Protein AF-A0A7S0EXY7-F1 (afdb_monomer)

Foldseek 3Di:
DALAPDDAQWWKAAQVRFIWGFHDADPVQQWTWTQGPVGDIDTDPDRDRYNVVCVVRVIDTDDVVVVVVVVVVVVVVQVVCCVPPVGDPVVVVVVVVVVVPD

Solvent-accessible surface area (backbone atoms only — not comparable to full-atom values): 5863 Å² total; per-residue (Å²): 126,47,79,48,77,57,53,72,70,38,49,34,31,40,71,87,65,52,60,30,30,30,69,44,69,43,83,89,70,25,32,41,30,30,34,35,82,92,71,49,71,46,70,49,93,61,68,45,66,39,49,65,52,36,47,73,68,39,38,42,76,59,62,70,67,57,58,52,49,50,54,52,52,53,51,51,50,48,55,48,31,40,72,78,56,86,31,45,73,77,61,53,57,54,60,57,63,64,66,76,76,118

Nearest PDB structures (foldseek):
  6wau-assembly1_A  TM=8.232E-01  e=7.091E-02  Homo sapiens
  5xfp-assembly3_E  TM=7.064E-01  e=7.531E-02  Homo sapiens
  5xfr-assembly1_A  TM=7.092E-01  e=1.550E-01  Homo sapiens
  4v8p-assembly4_GA  TM=6.862E-01  e=2.094E-01  Tetrahymena thermophila
  6zj3-assembly1_LP  TM=7.722E-01  e=5.483E-01  Euglena gracilis

Organism: NCBI:txid33657

Radius of gyration: 17.83 Å; Cα contacts (8 Å, |Δi|>4): 129; chains: 1; bounding box: 45×37×40 Å

pLDDT: mean 76.46, std 12.91, range [37.0,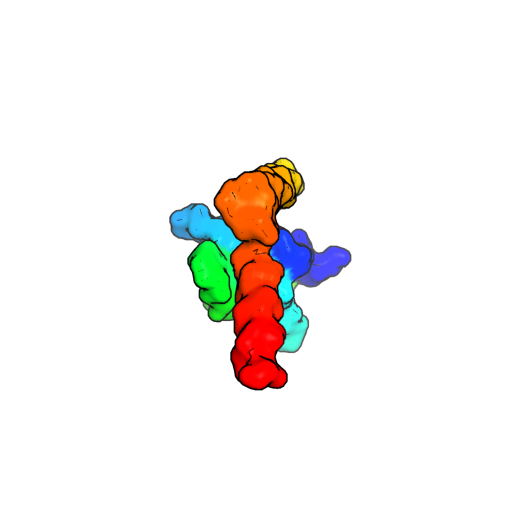 90.25]

Sequence (102 aa):
ASALGVCVNDIIQTPLGVLGTVVGLDAASGILHLKWPGGLESPLPGPCHNPQDMAAMGYVRRPQSDHIQRCSDVRSSMAFDQKFYDGPIWARNSKYSAAEAE

Mean predicted aligned error: 10.37 Å

Secondary structure (DSSP, 8-state):
--TTS--TT-EEE-TTS-EEEEEEEETTTTEEEEEPTTS-EEE-SS---SHHHHHHTT-EEPPHHHHH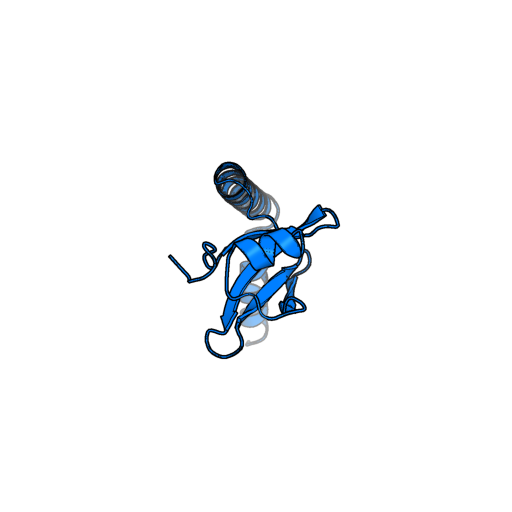HHHHHHHHHHHHHHHHSSS-HHHHHHHHHHHT--

Structure (mmCIF, N/CA/C/O backbone):
data_AF-A0A7S0EXY7-F1
#
_entry.id   AF-A0A7S0EXY7-F1
#
loop_
_atom_site.group_PDB
_atom_site.id
_atom_site.type_symbol
_atom_site.label_atom_id
_atom_site.label_alt_id
_atom_site.label_comp_id
_atom_site.label_asym_id
_atom_site.label_entity_id
_atom_site.label_seq_id
_atom_site.pdbx_PDB_ins_code
_atom_site.Cartn_x
_atom_site.Cartn_y
_atom_site.Cartn_z
_atom_site.occupancy
_atom_site.B_iso_or_equiv
_atom_site.auth_seq_id
_atom_site.auth_comp_id
_atom_site.auth_asym_id
_atom_site.auth_atom_id
_atom_site.pdbx_PDB_model_num
ATOM 1 N N . ALA A 1 1 ? 15.188 -6.262 1.573 1.00 45.88 1 ALA A N 1
ATOM 2 C CA . ALA A 1 1 ? 14.408 -5.131 1.038 1.00 45.88 1 ALA A CA 1
ATOM 3 C C . ALA A 1 1 ? 13.869 -5.562 -0.315 1.00 45.88 1 ALA A C 1
ATOM 5 O O . ALA A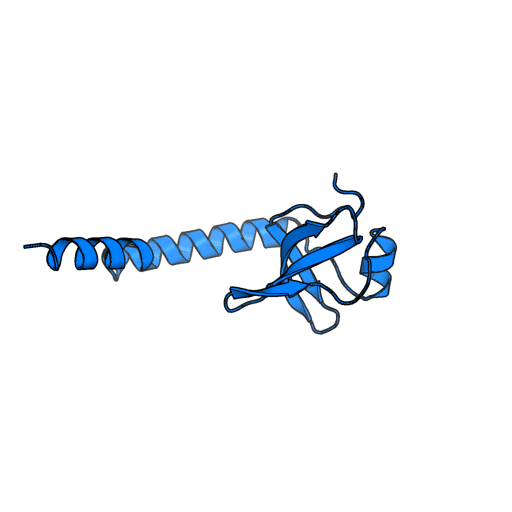 1 1 ? 14.632 -6.163 -1.062 1.00 45.88 1 ALA A O 1
ATOM 6 N N . SER A 1 2 ? 12.579 -5.354 -0.592 1.00 54.50 2 SER A N 1
ATOM 7 C CA . SER A 1 2 ? 12.034 -5.613 -1.931 1.00 54.50 2 SER A CA 1
ATOM 8 C C . SER A 1 2 ? 12.777 -4.759 -2.965 1.00 54.50 2 SER A C 1
ATOM 10 O O . SER A 1 2 ? 13.288 -3.698 -2.600 1.00 54.50 2 SER A O 1
ATOM 12 N N . ALA A 1 3 ? 12.823 -5.187 -4.230 1.00 59.41 3 ALA A N 1
ATOM 13 C CA . ALA A 1 3 ? 13.519 -4.488 -5.322 1.00 59.41 3 ALA A CA 1
ATOM 14 C C . ALA A 1 3 ? 13.135 -2.994 -5.444 1.00 59.41 3 ALA A C 1
ATOM 16 O O . ALA A 1 3 ? 13.929 -2.173 -5.887 1.00 59.41 3 ALA A O 1
ATOM 17 N N . LEU A 1 4 ? 11.949 -2.633 -4.948 1.00 64.81 4 LEU A N 1
ATOM 18 C CA . LEU A 1 4 ? 11.388 -1.283 -4.961 1.00 64.81 4 LEU A CA 1
ATOM 19 C C . LEU A 1 4 ? 11.612 -0.452 -3.690 1.00 64.81 4 LEU A C 1
ATOM 21 O O . LEU A 1 4 ? 11.126 0.670 -3.599 1.00 64.81 4 LEU A O 1
ATOM 25 N N . GLY A 1 5 ? 12.281 -0.989 -2.667 1.00 69.94 5 GLY A N 1
ATOM 26 C CA . GLY A 1 5 ? 12.445 -0.291 -1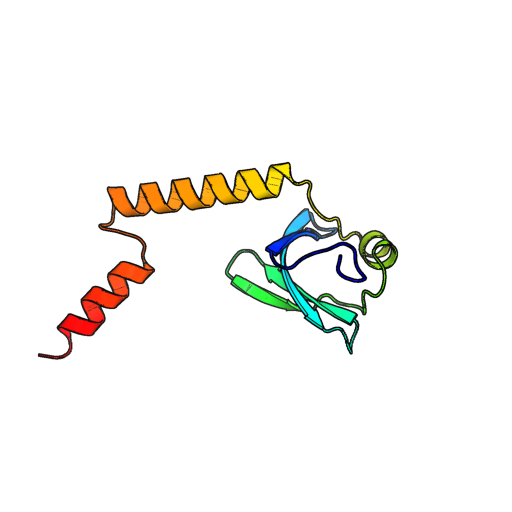.384 1.00 69.94 5 GLY A CA 1
ATOM 27 C C . GLY A 1 5 ? 11.149 -0.120 -0.571 1.00 69.94 5 GLY A C 1
ATOM 28 O O . GLY A 1 5 ? 11.154 0.598 0.428 1.00 69.94 5 GLY A O 1
ATOM 29 N N . VAL A 1 6 ? 10.064 -0.793 -0.971 1.00 74.69 6 VAL A N 1
ATOM 30 C CA . VAL A 1 6 ? 8.787 -0.878 -0.245 1.00 74.69 6 VAL A CA 1
ATOM 31 C C . VAL A 1 6 ? 8.520 -2.300 0.238 1.00 74.69 6 VAL A C 1
ATOM 33 O O . VAL A 1 6 ? 8.885 -3.280 -0.411 1.00 74.69 6 VAL A O 1
ATOM 36 N N . CYS A 1 7 ? 7.879 -2.413 1.390 1.00 80.75 7 CYS A N 1
ATOM 37 C CA . CYS A 1 7 ? 7.457 -3.658 2.009 1.00 80.75 7 CYS A CA 1
ATOM 38 C C . CYS A 1 7 ? 5.928 -3.763 2.008 1.00 80.75 7 CYS A C 1
ATOM 40 O O . CYS A 1 7 ? 5.215 -2.763 1.938 1.00 80.75 7 CYS A O 1
ATOM 42 N N . VAL A 1 8 ? 5.414 -4.989 2.129 1.00 82.44 8 VAL A N 1
ATOM 43 C CA . VAL A 1 8 ? 3.985 -5.210 2.393 1.00 82.44 8 VAL A CA 1
ATOM 44 C C . VAL A 1 8 ? 3.593 -4.458 3.669 1.00 82.44 8 VAL A C 1
ATOM 46 O O . VAL A 1 8 ? 4.350 -4.450 4.640 1.00 82.44 8 VAL A O 1
ATOM 49 N N . ASN A 1 9 ? 2.412 -3.842 3.661 1.00 85.31 9 ASN A N 1
ATOM 50 C CA . ASN A 1 9 ? 1.875 -2.930 4.676 1.00 85.31 9 ASN A CA 1
ATOM 51 C C . ASN A 1 9 ? 2.501 -1.531 4.739 1.00 85.31 9 ASN A C 1
ATOM 53 O O . ASN A 1 9 ? 2.075 -0.730 5.577 1.00 85.31 9 ASN A O 1
ATOM 57 N N . ASP A 1 10 ? 3.442 -1.197 3.853 1.00 87.50 10 ASP A N 1
ATOM 58 C CA . ASP A 1 10 ? 3.908 0.182 3.764 1.00 87.50 10 ASP A CA 1
ATOM 59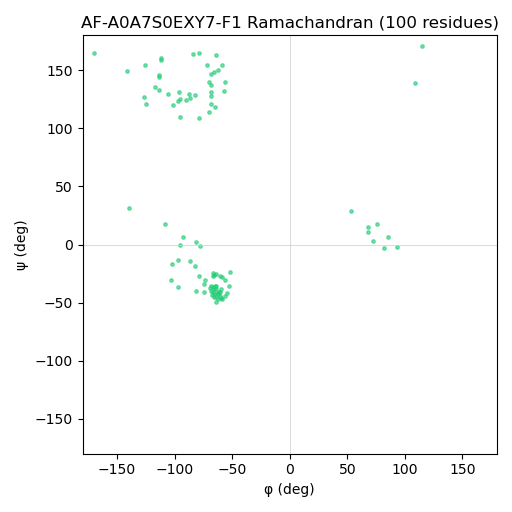 C C . ASP A 1 10 ? 2.798 1.117 3.265 1.00 87.50 10 ASP A C 1
ATOM 61 O O . ASP A 1 10 ? 1.938 0.748 2.458 1.00 87.50 10 ASP A O 1
ATOM 65 N N . ILE A 1 11 ? 2.846 2.359 3.740 1.00 90.00 11 ILE A N 1
ATOM 66 C CA . ILE A 1 11 ? 1.973 3.446 3.304 1.00 90.00 11 ILE A CA 1
ATOM 67 C C . ILE A 1 11 ? 2.625 4.165 2.130 1.00 90.00 11 ILE A C 1
ATOM 69 O O . ILE A 1 11 ? 3.735 4.691 2.251 1.00 90.00 11 ILE A O 1
ATOM 73 N N . ILE A 1 12 ? 1.904 4.252 1.018 1.00 88.56 12 ILE A N 1
ATOM 74 C CA . ILE A 1 12 ? 2.325 4.999 -0.166 1.00 88.56 12 ILE A CA 1
ATOM 75 C C . ILE A 1 12 ? 1.342 6.132 -0.413 1.00 88.56 12 ILE A C 1
ATOM 77 O O . ILE A 1 12 ? 0.129 5.954 -0.348 1.00 88.56 12 ILE A O 1
ATOM 81 N N . GLN A 1 13 ? 1.878 7.305 -0.708 1.00 89.56 13 GLN A N 1
ATOM 82 C CA . GLN A 1 13 ? 1.130 8.463 -1.154 1.00 89.56 13 GLN A CA 1
ATOM 83 C C . GLN A 1 13 ? 1.173 8.538 -2.676 1.00 89.56 13 GLN A C 1
ATOM 85 O O . GLN A 1 13 ? 2.239 8.434 -3.277 1.00 89.56 13 GLN A O 1
ATOM 90 N N . THR A 1 14 ? 0.006 8.713 -3.282 1.00 85.56 14 THR A N 1
ATOM 91 C CA . THR A 1 14 ? -0.144 8.968 -4.719 1.00 85.56 14 THR A CA 1
ATOM 92 C C . THR A 1 14 ? 0.155 10.428 -5.063 1.00 85.56 14 THR A C 1
ATOM 94 O O . THR A 1 14 ? 0.087 11.285 -4.176 1.00 85.56 14 THR A O 1
ATOM 97 N N . PRO A 1 15 ? 0.372 10.756 -6.349 1.00 81.38 15 PRO A N 1
ATOM 98 C CA . PRO A 1 15 ? 0.520 12.145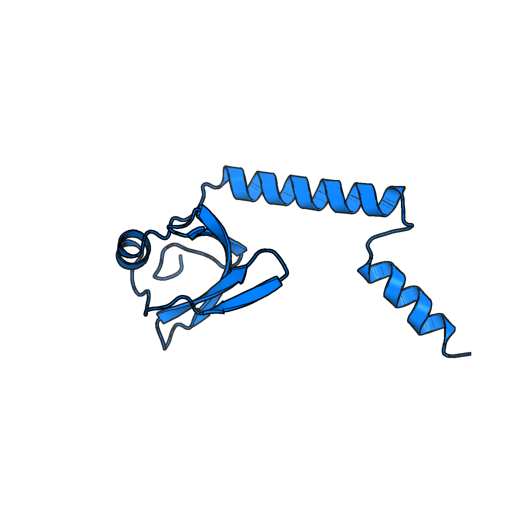 -6.800 1.00 81.38 15 PRO A CA 1
ATOM 99 C C . PRO A 1 15 ? -0.668 13.035 -6.427 1.00 81.38 15 PRO A C 1
ATOM 101 O O . PRO A 1 15 ? -0.511 14.225 -6.179 1.00 81.38 15 PRO A O 1
ATOM 104 N N . LEU A 1 16 ? -1.862 12.441 -6.352 1.00 84.69 16 LEU A N 1
ATOM 105 C CA . LEU A 1 16 ? -3.104 13.114 -5.970 1.00 84.69 16 LEU A CA 1
ATOM 106 C C . LEU A 1 16 ? -3.263 13.259 -4.445 1.00 84.69 16 LEU A C 1
ATOM 108 O O . LEU A 1 16 ? -4.287 13.743 -3.976 1.00 84.69 16 LEU A O 1
ATOM 112 N N . GLY A 1 17 ? -2.282 12.812 -3.656 1.00 83.38 17 GLY A N 1
ATOM 113 C CA . GLY A 1 17 ? -2.300 12.876 -2.193 1.00 83.38 17 GLY A CA 1
ATOM 114 C C . GLY A 1 17 ? -3.088 11.757 -1.507 1.00 83.38 17 GLY A C 1
ATOM 115 O O . GLY A 1 17 ? -3.078 11.672 -0.282 1.00 83.38 17 GLY A O 1
ATOM 116 N N . VAL A 1 18 ? -3.729 10.863 -2.264 1.00 86.62 18 VAL A N 1
ATOM 117 C CA . VAL A 1 18 ? -4.436 9.697 -1.711 1.00 86.62 18 VAL A CA 1
ATOM 118 C C . VAL A 1 18 ? -3.425 8.711 -1.130 1.00 86.62 18 VAL A C 1
ATOM 120 O O . VAL A 1 18 ? -2.391 8.454 -1.750 1.00 86.62 18 VAL A O 1
ATOM 123 N N . LEU A 1 19 ? -3.725 8.151 0.043 1.00 89.06 19 LEU A N 1
ATOM 124 C CA . LEU A 1 19 ? -2.890 7.151 0.707 1.00 89.06 19 LEU A CA 1
ATOM 125 C C . LEU A 1 19 ? -3.373 5.738 0.373 1.00 89.06 19 LEU A C 1
ATOM 127 O O . LEU A 1 19 ? -4.529 5.400 0.615 1.00 89.06 19 LEU A O 1
ATOM 131 N N . GLY A 1 20 ? -2.469 4.908 -0.133 1.00 87.88 20 GLY A N 1
ATOM 132 C CA . GLY A 1 20 ? -2.658 3.476 -0.335 1.00 87.88 20 GLY A CA 1
ATOM 133 C C . GLY A 1 20 ? -1.772 2.660 0.604 1.00 87.88 20 GLY A C 1
ATOM 134 O O . GLY A 1 20 ? -0.786 3.156 1.154 1.00 87.88 20 GLY A O 1
ATOM 135 N N . THR A 1 21 ? -2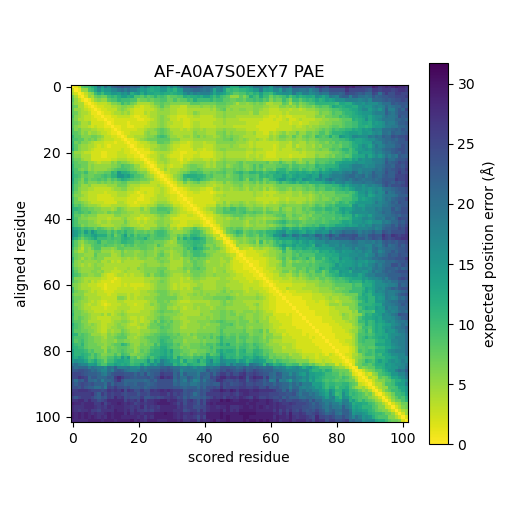.129 1.396 0.803 1.00 90.00 21 THR A N 1
ATOM 136 C CA . THR A 1 21 ? -1.316 0.422 1.544 1.00 90.00 21 THR A CA 1
ATOM 137 C C . THR A 1 21 ? -0.824 -0.655 0.597 1.00 90.00 21 THR A C 1
ATOM 139 O O . THR A 1 21 ? -1.618 -1.187 -0.170 1.00 90.00 21 THR A O 1
ATOM 142 N N . VAL A 1 22 ? 0.459 -1.000 0.651 1.00 88.50 22 VAL A N 1
ATOM 143 C CA . VAL A 1 22 ? 1.016 -2.081 -0.172 1.00 88.50 22 VAL A CA 1
ATOM 144 C C . VAL A 1 22 ? 0.467 -3.423 0.292 1.00 88.50 22 VAL A C 1
ATOM 146 O O . VAL A 1 22 ? 0.671 -3.809 1.441 1.00 88.50 22 VAL A O 1
ATOM 149 N N . VAL A 1 23 ? -0.196 -4.147 -0.604 1.00 86.94 23 VAL A N 1
ATOM 150 C CA . VAL A 1 23 ? -0.705 -5.507 -0.352 1.00 86.94 23 VAL A CA 1
ATOM 151 C C . VAL A 1 23 ? 0.262 -6.549 -0.894 1.00 86.94 23 VAL A C 1
ATOM 153 O O . VAL A 1 23 ? 0.479 -7.584 -0.273 1.00 86.94 23 VAL A O 1
ATOM 156 N N . GLY A 1 24 ? 0.890 -6.257 -2.030 1.00 82.75 24 GLY A N 1
ATOM 157 C CA . GLY A 1 24 ? 1.802 -7.185 -2.674 1.00 82.75 24 GLY A CA 1
ATOM 158 C C . GLY A 1 24 ? 2.581 -6.543 -3.808 1.00 82.75 24 GLY A C 1
ATOM 159 O O . GLY A 1 24 ? 2.240 -5.466 -4.299 1.00 82.75 24 GLY A O 1
ATOM 160 N N . LEU A 1 25 ? 3.638 -7.236 -4.209 1.00 78.00 25 LEU A N 1
ATOM 161 C CA . LEU A 1 25 ? 4.409 -6.949 -5.406 1.00 78.00 25 LEU A CA 1
ATOM 162 C C . LEU A 1 25 ? 4.433 -8.224 -6.238 1.00 78.00 25 LEU A C 1
ATOM 164 O O . LEU A 1 25 ? 4.922 -9.248 -5.756 1.00 78.00 25 LEU A O 1
ATOM 168 N N . ASP A 1 26 ? 3.935 -8.161 -7.467 1.00 77.56 26 ASP A N 1
ATOM 169 C CA . ASP A 1 26 ? 4.152 -9.246 -8.413 1.00 77.56 26 ASP A CA 1
ATOM 170 C C . ASP A 1 26 ? 5.565 -9.118 -8.994 1.00 77.56 26 ASP A C 1
ATOM 172 O O . ASP A 1 26 ? 5.871 -8.203 -9.758 1.00 77.56 26 ASP A O 1
ATOM 176 N N . ALA A 1 27 ? 6.451 -10.029 -8.589 1.00 64.75 27 ALA A N 1
ATOM 177 C CA . ALA A 1 27 ? 7.850 -10.026 -8.999 1.00 64.75 27 ALA A CA 1
ATOM 178 C C . ALA A 1 27 ? 8.037 -10.311 -10.499 1.00 64.75 27 ALA A C 1
ATOM 180 O O . ALA A 1 27 ? 9.052 -9.905 -11.061 1.00 64.75 27 ALA A O 1
ATOM 181 N N . ALA A 1 28 ? 7.081 -10.993 -11.144 1.00 68.44 28 ALA A N 1
ATOM 182 C CA . ALA A 1 28 ? 7.167 -11.339 -12.561 1.00 68.44 28 ALA A CA 1
ATOM 183 C C . ALA A 1 28 ? 6.749 -10.174 -13.469 1.00 68.44 28 ALA A C 1
ATOM 185 O O . ALA A 1 28 ? 7.387 -9.932 -14.492 1.00 68.44 28 ALA A O 1
ATOM 186 N N . SER A 1 29 ? 5.699 -9.441 -13.092 1.00 68.44 29 SER A N 1
ATOM 187 C CA . SER A 1 29 ? 5.175 -8.312 -13.872 1.00 68.44 29 SER A CA 1
ATOM 188 C C . SER A 1 29 ? 5.675 -6.941 -13.401 1.00 68.44 29 SER A C 1
ATOM 190 O O . SER A 1 29 ? 5.511 -5.952 -14.113 1.00 68.44 29 SER A O 1
ATOM 192 N N . GLY A 1 30 ? 6.283 -6.855 -12.213 1.00 71.06 30 GLY A N 1
ATOM 193 C CA . GLY A 1 30 ? 6.672 -5.585 -11.593 1.00 71.06 30 GLY A CA 1
ATOM 194 C C . GLY A 1 30 ? 5.477 -4.735 -11.154 1.00 71.06 30 GLY A C 1
ATOM 195 O O . GLY A 1 30 ? 5.626 -3.536 -10.921 1.00 71.06 30 GLY A O 1
ATOM 196 N N . ILE A 1 31 ? 4.278 -5.317 -11.074 1.00 79.81 31 ILE A N 1
ATOM 197 C CA . ILE A 1 31 ? 3.062 -4.588 -10.719 1.00 79.81 31 ILE A CA 1
ATOM 198 C C . ILE A 1 31 ? 2.911 -4.560 -9.198 1.00 79.81 31 ILE A C 1
ATOM 200 O O . ILE A 1 31 ? 2.915 -5.589 -8.516 1.00 79.81 31 ILE A O 1
ATOM 204 N N . LEU A 1 32 ? 2.754 -3.354 -8.657 1.00 80.25 32 LEU A N 1
ATOM 205 C CA . LEU A 1 32 ? 2.475 -3.139 -7.244 1.00 80.25 32 LEU A CA 1
ATOM 206 C C . LEU A 1 32 ? 0.964 -3.184 -7.004 1.00 80.25 32 LEU A C 1
ATOM 208 O O . LEU A 1 32 ? 0.209 -2.460 -7.650 1.00 80.25 32 LEU A O 1
ATOM 212 N N . HIS A 1 33 ? 0.527 -3.979 -6.035 1.00 86.31 33 HIS A N 1
ATOM 213 C CA . HIS A 1 33 ? -0.867 -4.030 -5.608 1.00 86.31 33 HIS A CA 1
ATOM 214 C C . HIS A 1 33 ? -1.072 -3.147 -4.381 1.00 86.31 33 HIS A C 1
ATOM 216 O O . HIS A 1 33 ? -0.415 -3.330 -3.348 1.00 86.31 33 HIS A O 1
ATOM 222 N N . LEU A 1 34 ? -2.000 -2.198 -4.492 1.00 87.81 34 LEU A N 1
ATOM 223 C CA . LEU A 1 34 ? -2.364 -1.280 -3.423 1.00 87.81 34 LEU A CA 1
ATOM 224 C C . LEU A 1 34 ? -3.787 -1.519 -2.942 1.00 87.81 34 LEU A C 1
ATOM 226 O O . LEU A 1 34 ? -4.697 -1.756 -3.730 1.00 87.81 34 LEU A O 1
ATOM 230 N N . LYS A 1 35 ? -3.974 -1.353 -1.637 1.00 90.25 35 LYS A N 1
ATOM 231 C CA . LYS A 1 35 ? -5.270 -1.239 -0.982 1.00 90.25 35 LYS A CA 1
ATOM 232 C C . LYS A 1 35 ? -5.562 0.215 -0.662 1.00 90.25 35 LYS A C 1
ATOM 234 O O . LYS A 1 35 ? -4.825 0.857 0.092 1.00 90.25 35 LYS A O 1
ATOM 239 N N . TRP A 1 36 ? -6.649 0.711 -1.223 1.00 89.00 36 TRP A N 1
ATOM 240 C CA . TRP A 1 36 ? -7.153 2.063 -1.055 1.00 89.00 36 TRP A CA 1
ATOM 241 C C . TRP A 1 36 ? -8.009 2.205 0.208 1.00 89.00 36 TRP A C 1
ATOM 243 O O . TRP A 1 36 ? -8.489 1.207 0.767 1.00 89.00 36 TRP A O 1
ATOM 253 N N . PRO A 1 37 ? -8.253 3.447 0.661 1.00 80.50 37 PRO A N 1
ATOM 254 C CA . PRO A 1 37 ? -9.246 3.722 1.689 1.00 80.50 37 PRO A CA 1
ATOM 255 C C . PRO A 1 37 ? -10.614 3.204 1.223 1.00 80.50 37 PRO A C 1
ATOM 257 O O . PRO A 1 37 ? -11.004 3.426 0.082 1.00 80.50 37 PRO A O 1
ATOM 260 N N . GLY A 1 38 ? -11.326 2.474 2.083 1.00 80.19 38 GLY A N 1
ATOM 261 C CA . GLY A 1 38 ? -12.565 1.774 1.706 1.00 80.19 38 GLY A CA 1
ATOM 262 C C . GLY A 1 38 ? -12.365 0.316 1.278 1.00 80.19 38 GLY A C 1
ATOM 263 O O . GLY A 1 38 ? -13.340 -0.383 1.031 1.00 80.19 38 GLY A O 1
ATOM 264 N N . GLY A 1 39 ? -11.120 -0.169 1.250 1.00 82.31 39 GLY A N 1
ATOM 265 C CA . GLY A 1 39 ? -10.814 -1.588 1.068 1.00 82.31 39 GLY A CA 1
ATOM 266 C C . GLY A 1 39 ? -10.738 -2.053 -0.384 1.00 82.31 39 GLY A C 1
ATOM 267 O O . GLY A 1 39 ? -10.567 -3.246 -0.608 1.00 82.31 39 GLY A O 1
ATOM 268 N N . LEU A 1 40 ? -10.825 -1.134 -1.348 1.00 85.81 40 LEU A N 1
ATOM 269 C CA . LEU A 1 40 ? -10.634 -1.446 -2.760 1.00 85.81 40 LEU A CA 1
ATOM 270 C C . LEU A 1 40 ? -9.169 -1.805 -3.017 1.00 85.81 40 LEU A C 1
ATOM 272 O O . LEU A 1 40 ? -8.274 -1.067 -2.611 1.00 85.81 40 LEU A O 1
ATOM 276 N N . GLU A 1 41 ? -8.923 -2.908 -3.710 1.00 89.88 41 GLU A N 1
ATOM 277 C CA . GLU A 1 41 ? -7.583 -3.314 -4.124 1.00 89.88 41 GLU A CA 1
ATOM 278 C C . GLU A 1 41 ? -7.425 -3.059 -5.619 1.00 89.88 41 GLU A C 1
ATOM 280 O O . GLU A 1 41 ? -8.284 -3.440 -6.414 1.00 89.88 41 GLU A O 1
ATOM 285 N N . SER A 1 42 ? -6.346 -2.389 -6.016 1.00 85.00 42 SER A N 1
ATOM 286 C CA . SER A 1 42 ? -6.036 -2.202 -7.429 1.00 85.00 42 SER A CA 1
ATOM 287 C C . SER A 1 42 ? -4.537 -2.323 -7.699 1.00 85.00 42 SER A C 1
ATOM 289 O O . SER A 1 42 ? -3.717 -1.964 -6.847 1.00 85.00 42 SER A O 1
ATOM 291 N N . PRO A 1 43 ? -4.157 -2.795 -8.897 1.00 84.00 43 PRO A N 1
ATOM 292 C CA . PRO A 1 43 ? -2.787 -2.674 -9.368 1.00 84.00 43 PRO A CA 1
ATOM 293 C C . PRO A 1 43 ? -2.452 -1.202 -9.644 1.00 84.00 43 PRO A C 1
ATOM 295 O O . PRO A 1 43 ? -3.318 -0.427 -10.065 1.00 84.00 43 PRO A O 1
ATOM 298 N N . LEU A 1 44 ? -1.200 -0.809 -9.416 1.00 78.06 44 LEU A N 1
ATOM 299 C CA . LEU A 1 44 ? -0.681 0.466 -9.896 1.00 78.06 44 LEU A CA 1
ATOM 300 C C . LEU A 1 44 ? -0.526 0.437 -11.424 1.00 78.06 44 LEU A C 1
ATOM 302 O O . LEU A 1 44 ? -0.086 -0.575 -11.975 1.00 78.06 44 LEU A O 1
ATOM 306 N N . PRO A 1 45 ? -0.857 1.539 -12.120 1.00 66.88 45 PRO A N 1
ATOM 307 C CA . PRO A 1 45 ? -0.604 1.647 -13.546 1.00 66.88 45 PRO A CA 1
ATOM 308 C C . PRO A 1 45 ? 0.904 1.772 -13.791 1.00 66.88 45 PRO A C 1
ATOM 310 O O . PRO A 1 45 ? 1.512 2.772 -13.421 1.00 66.88 45 PRO A O 1
ATOM 313 N N . GLY A 1 46 ? 1.482 0.762 -14.440 1.00 66.75 46 GLY A N 1
ATOM 314 C CA . GLY A 1 46 ? 2.871 0.752 -14.899 1.00 66.75 46 GLY A CA 1
ATOM 315 C C . GLY A 1 46 ? 3.774 -0.198 -14.101 1.00 66.75 46 GLY A C 1
ATOM 316 O O . GLY A 1 46 ? 3.658 -0.275 -12.874 1.00 66.75 46 GLY A O 1
ATOM 317 N N . PRO A 1 47 ? 4.679 -0.931 -14.776 1.00 67.06 47 PRO A N 1
ATOM 318 C CA . PRO A 1 47 ? 5.654 -1.764 -14.090 1.00 67.06 47 PRO A CA 1
ATOM 319 C C . PRO A 1 47 ? 6.595 -0.872 -13.274 1.00 67.06 47 PRO A C 1
ATOM 321 O O . PRO A 1 47 ? 7.294 -0.015 -13.813 1.00 67.06 47 PRO A O 1
ATOM 324 N N . CYS A 1 48 ? 6.596 -1.063 -11.960 1.00 70.38 48 CYS A N 1
ATOM 325 C CA . CYS A 1 48 ? 7.573 -0.468 -11.066 1.00 70.38 48 CYS A CA 1
ATOM 326 C C . CYS A 1 48 ? 8.668 -1.511 -10.871 1.00 70.38 48 CYS A C 1
ATOM 328 O O . CYS A 1 48 ? 8.449 -2.511 -10.184 1.00 70.38 48 CYS A O 1
ATOM 330 N N . HIS A 1 49 ? 9.857 -1.285 -11.423 1.00 69.94 49 HIS A N 1
ATOM 331 C CA . HIS A 1 49 ? 10.998 -2.164 -11.153 1.00 69.94 49 HIS A CA 1
ATOM 332 C C . HIS A 1 49 ? 11.977 -1.538 -10.162 1.00 69.94 49 HIS A C 1
ATOM 334 O O . HIS A 1 49 ? 12.567 -2.261 -9.361 1.00 69.94 49 HIS A O 1
ATOM 340 N N . ASN A 1 50 ? 12.075 -0.203 -10.153 1.00 74.25 50 ASN A N 1
ATOM 341 C CA . ASN A 1 50 ? 12.983 0.543 -9.288 1.00 74.25 50 ASN A CA 1
ATOM 342 C C . ASN A 1 50 ? 12.262 1.620 -8.451 1.00 74.25 50 ASN A C 1
ATOM 344 O O . ASN A 1 50 ? 11.223 2.146 -8.861 1.00 74.25 50 ASN A O 1
ATOM 348 N N . PRO A 1 51 ? 12.818 2.014 -7.288 1.00 74.88 51 PRO A N 1
ATOM 349 C CA . PRO A 1 51 ? 12.261 3.098 -6.473 1.00 74.88 51 PRO A CA 1
ATOM 350 C C . PRO A 1 51 ? 12.223 4.446 -7.215 1.00 74.88 51 PRO A C 1
ATOM 352 O O . PRO A 1 51 ? 11.361 5.280 -6.941 1.00 74.88 51 PRO A O 1
ATOM 355 N N . GLN A 1 52 ? 13.124 4.663 -8.177 1.00 79.75 52 GLN A N 1
ATOM 356 C CA . GLN A 1 52 ? 13.118 5.844 -9.041 1.00 79.75 52 GLN A CA 1
ATOM 357 C C . GLN A 1 52 ? 11.880 5.896 -9.944 1.00 79.75 52 GLN A C 1
ATOM 359 O O . GLN A 1 52 ? 11.347 6.982 -10.153 1.00 79.75 52 GLN A O 1
ATOM 364 N N . ASP A 1 53 ? 11.391 4.751 -10.425 1.00 78.00 53 ASP A N 1
ATOM 365 C CA . ASP A 1 53 ? 10.204 4.685 -11.289 1.00 78.00 53 ASP A CA 1
ATOM 366 C C . ASP A 1 53 ? 8.952 5.072 -10.498 1.00 78.00 53 ASP A C 1
ATOM 368 O O . ASP A 1 53 ? 8.112 5.843 -10.965 1.00 78.00 53 ASP A O 1
ATOM 372 N N . MET A 1 54 ? 8.869 4.609 -9.245 1.00 78.19 54 MET A N 1
ATOM 373 C CA . MET A 1 54 ? 7.815 5.026 -8.321 1.00 78.19 54 MET A CA 1
ATOM 374 C C . MET A 1 54 ? 7.839 6.540 -8.094 1.00 78.19 54 MET A C 1
ATOM 376 O O . MET A 1 54 ? 6.795 7.185 -8.187 1.00 78.19 54 MET A O 1
ATOM 380 N N . ALA A 1 55 ? 9.022 7.113 -7.856 1.00 80.56 55 ALA A N 1
ATOM 381 C CA . ALA A 1 55 ? 9.180 8.552 -7.672 1.00 80.56 55 ALA A CA 1
ATOM 382 C C . ALA A 1 55 ? 8.850 9.350 -8.947 1.00 80.56 55 ALA A C 1
ATOM 384 O O . ALA A 1 55 ? 8.223 10.403 -8.853 1.00 80.56 55 ALA A O 1
ATOM 385 N N . ALA A 1 56 ? 9.209 8.843 -10.131 1.00 81.75 56 ALA A N 1
ATOM 386 C CA . ALA A 1 56 ? 8.890 9.461 -11.420 1.00 81.75 56 ALA A CA 1
ATOM 387 C C . ALA A 1 56 ? 7.379 9.502 -11.684 1.00 81.75 56 ALA A C 1
ATOM 389 O O . ALA A 1 56 ? 6.864 10.480 -12.220 1.00 81.75 56 ALA A O 1
ATOM 390 N N . MET A 1 57 ? 6.656 8.474 -11.241 1.00 78.44 57 MET A N 1
ATOM 391 C CA . MET A 1 57 ? 5.194 8.460 -11.252 1.00 78.44 57 MET A CA 1
ATOM 392 C C . MET A 1 57 ? 4.567 9.269 -10.110 1.00 78.44 57 MET A C 1
ATOM 394 O O . MET A 1 57 ? 3.346 9.348 -10.039 1.00 78.44 57 MET A O 1
ATOM 398 N N . GLY A 1 58 ? 5.377 9.867 -9.229 1.00 81.94 58 GLY A N 1
ATOM 399 C CA . GLY A 1 58 ? 4.955 10.684 -8.090 1.00 81.94 58 GLY A CA 1
ATOM 400 C C . GLY A 1 58 ? 4.418 9.885 -6.898 1.00 81.94 58 GLY A C 1
ATOM 401 O O . GLY A 1 58 ? 3.758 10.453 -6.027 1.00 81.94 58 GLY A O 1
ATOM 402 N N . TYR A 1 59 ? 4.699 8.581 -6.838 1.00 85.00 59 TYR A N 1
ATOM 403 C CA . TYR A 1 59 ? 4.430 7.766 -5.660 1.00 85.00 59 TYR A CA 1
ATOM 404 C C . TYR A 1 59 ? 5.551 7.922 -4.637 1.00 85.00 59 TYR A C 1
ATOM 406 O O . TYR A 1 59 ? 6.729 7.732 -4.941 1.00 85.00 59 TYR A O 1
ATOM 414 N N . VAL A 1 60 ? 5.178 8.220 -3.395 1.00 87.25 60 VAL A N 1
ATOM 415 C CA . VAL A 1 60 ? 6.133 8.432 -2.303 1.00 87.25 60 VAL A CA 1
ATOM 416 C C . VAL A 1 60 ? 5.787 7.532 -1.127 1.00 87.25 60 VAL A C 1
ATOM 418 O O . VAL A 1 60 ? 4.665 7.548 -0.622 1.00 87.25 60 VAL A O 1
ATOM 421 N N . ARG A 1 61 ? 6.764 6.756 -0.654 1.00 87.94 61 ARG A N 1
ATOM 422 C CA . ARG A 1 61 ? 6.641 5.999 0.596 1.00 87.94 61 ARG A CA 1
ATOM 423 C C . ARG A 1 61 ? 6.600 6.975 1.774 1.00 87.94 61 ARG A C 1
ATOM 425 O O . ARG A 1 61 ? 7.483 7.822 1.908 1.00 87.94 61 ARG A O 1
ATOM 432 N N . ARG A 1 62 ? 5.595 6.857 2.640 1.00 90.19 62 ARG A N 1
ATOM 433 C CA . ARG A 1 62 ?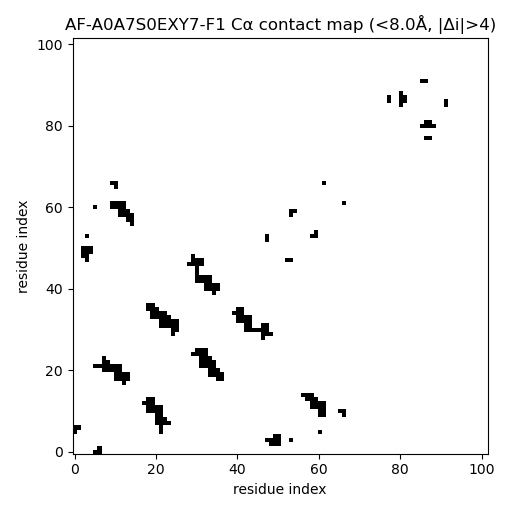 5.485 7.706 3.835 1.00 90.19 62 ARG A CA 1
ATOM 434 C C . ARG A 1 62 ? 6.535 7.320 4.886 1.00 90.19 62 ARG A C 1
ATOM 436 O O . ARG A 1 62 ? 6.988 6.174 4.916 1.00 90.19 62 ARG A O 1
ATOM 443 N N . PRO A 1 63 ? 6.933 8.255 5.762 1.00 89.31 63 PRO A N 1
ATOM 444 C CA . PRO A 1 63 ? 7.892 7.975 6.824 1.00 89.31 63 PRO A CA 1
ATOM 445 C C . PRO A 1 63 ? 7.361 6.958 7.845 1.00 89.31 63 PRO A C 1
ATOM 447 O O . PRO A 1 63 ? 6.158 6.720 7.976 1.00 89.31 63 PRO A O 1
ATOM 450 N N . GLN A 1 64 ? 8.276 6.381 8.629 1.00 87.12 64 GLN A N 1
ATOM 451 C CA . GLN A 1 64 ? 7.944 5.414 9.682 1.00 87.12 64 GLN A CA 1
ATOM 452 C C . GLN A 1 64 ? 6.984 5.987 10.742 1.00 87.12 64 GLN A C 1
ATOM 454 O O . GLN A 1 64 ? 6.195 5.240 11.317 1.00 87.12 64 GLN A O 1
ATOM 459 N N . SER A 1 65 ? 7.006 7.305 10.975 1.00 88.62 65 SER A N 1
ATOM 460 C CA . SER A 1 65 ? 6.085 7.996 11.889 1.00 88.62 65 SER A CA 1
ATOM 461 C C . SER A 1 65 ? 4.621 7.727 11.554 1.00 88.62 65 SER A C 1
ATOM 463 O O . SER A 1 65 ? 3.823 7.454 12.444 1.00 88.62 65 SER A O 1
ATOM 465 N N . ASP A 1 66 ? 4.277 7.725 10.270 1.00 88.56 66 ASP A N 1
ATOM 466 C CA . ASP A 1 66 ? 2.897 7.557 9.816 1.00 88.56 66 ASP A CA 1
ATOM 467 C C . ASP A 1 66 ? 2.425 6.115 9.975 1.00 88.56 66 ASP A C 1
ATOM 469 O O . ASP A 1 66 ? 1.254 5.855 10.246 1.00 88.56 66 ASP A O 1
ATOM 473 N N . HIS A 1 67 ? 3.355 5.167 9.857 1.00 87.38 67 HIS A N 1
ATOM 474 C CA . HIS A 1 67 ? 3.089 3.760 10.127 1.00 87.38 67 HIS A CA 1
ATOM 475 C C . HIS A 1 67 ? 2.779 3.552 11.615 1.00 87.38 67 HIS A C 1
ATOM 477 O O . HIS A 1 67 ? 1.835 2.843 11.960 1.00 87.38 67 HIS A O 1
ATOM 483 N N . ILE A 1 68 ? 3.536 4.210 12.499 1.00 87.88 68 ILE A N 1
ATOM 484 C CA . ILE A 1 68 ? 3.289 4.187 13.947 1.00 87.88 68 ILE A CA 1
ATOM 485 C C . ILE A 1 68 ? 1.945 4.844 14.269 1.00 87.88 68 ILE A C 1
ATOM 487 O O . ILE A 1 68 ? 1.160 4.272 15.025 1.00 87.88 68 ILE A O 1
ATOM 491 N N . GLN A 1 69 ? 1.658 6.003 13.672 1.00 88.56 69 GLN A N 1
ATOM 492 C CA . GLN A 1 69 ? 0.399 6.709 13.887 1.00 88.56 69 GLN A CA 1
ATOM 493 C C . GLN A 1 69 ? -0.796 5.842 13.485 1.00 88.56 69 GLN A C 1
ATOM 495 O O . GLN A 1 69 ? -1.696 5.641 14.294 1.00 88.56 69 GLN A O 1
ATOM 500 N N . ARG A 1 70 ? -0.752 5.208 12.307 1.00 86.94 70 ARG A N 1
ATOM 501 C CA . ARG A 1 70 ? -1.794 4.271 11.866 1.00 86.94 70 ARG A CA 1
ATOM 502 C C . ARG A 1 70 ? -2.014 3.137 12.867 1.00 86.94 70 ARG A C 1
ATOM 504 O O . ARG A 1 70 ? -3.155 2.793 13.163 1.00 86.94 70 ARG A O 1
ATOM 511 N N . CYS A 1 71 ? -0.943 2.543 13.391 1.00 85.12 71 CYS A N 1
ATOM 512 C CA . CYS A 1 71 ? -1.053 1.500 14.412 1.00 85.12 71 CYS A CA 1
ATOM 513 C C . CYS A 1 71 ? -1.755 2.011 15.682 1.00 85.12 71 CYS A C 1
ATOM 515 O O . CYS A 1 71 ? -2.578 1.295 16.258 1.00 85.12 71 CYS A O 1
ATOM 517 N N . SER A 1 72 ? -1.457 3.239 16.110 1.00 87.94 72 SER A N 1
ATOM 518 C CA . SER A 1 72 ? -2.116 3.892 17.248 1.00 87.94 72 SER A CA 1
ATOM 519 C C . SER A 1 72 ? -3.592 4.192 16.978 1.00 87.94 72 SER A C 1
ATOM 521 O O . SER A 1 72 ? -4.431 3.952 17.850 1.00 87.94 72 SER A O 1
ATOM 523 N N . ASP A 1 73 ? -3.925 4.642 15.770 1.00 88.38 73 ASP A N 1
ATOM 524 C CA . ASP A 1 73 ? -5.299 4.941 15.359 1.00 88.38 73 ASP A CA 1
ATOM 525 C C . ASP A 1 73 ? -6.149 3.661 15.325 1.00 88.38 73 ASP A C 1
ATOM 527 O O . ASP A 1 73 ? -7.242 3.618 15.891 1.00 88.38 73 ASP A O 1
ATOM 531 N N . VAL A 1 74 ? -5.614 2.574 14.752 1.00 85.38 74 VAL A N 1
ATOM 532 C CA . VAL A 1 74 ? -6.280 1.260 14.713 1.00 85.38 74 VAL A CA 1
ATOM 533 C C . VAL A 1 74 ? -6.533 0.731 16.125 1.00 85.38 74 VAL A C 1
ATOM 535 O O . VAL A 1 74 ? -7.635 0.274 16.423 1.00 85.38 74 VAL A O 1
ATOM 538 N N . ARG A 1 75 ? -5.547 0.826 17.025 1.00 84.19 75 ARG A N 1
ATOM 539 C CA . ARG A 1 75 ? -5.724 0.418 18.430 1.00 84.19 75 ARG A CA 1
ATOM 540 C C . ARG A 1 75 ? -6.782 1.256 19.141 1.00 84.19 75 ARG A C 1
ATOM 542 O O . ARG A 1 75 ? -7.594 0.701 19.876 1.00 84.19 75 ARG A O 1
ATOM 549 N N . SER A 1 76 ? -6.787 2.567 18.914 1.00 85.69 76 SER A N 1
ATOM 550 C CA . SER A 1 76 ? -7.779 3.477 19.495 1.00 85.69 76 SER A CA 1
ATOM 551 C C . SER A 1 76 ? -9.191 3.144 19.018 1.00 85.69 76 SER A C 1
ATOM 553 O O . SER A 1 76 ? -10.109 3.075 19.833 1.00 85.69 76 SER A O 1
ATOM 555 N N . SER A 1 77 ? -9.353 2.850 17.724 1.00 84.00 77 SER A N 1
ATOM 556 C CA . SER A 1 77 ? -10.621 2.391 17.148 1.00 84.00 77 SER A CA 1
ATOM 557 C C . SER A 1 77 ? -11.076 1.062 17.754 1.00 84.00 77 SER A C 1
ATOM 559 O O . SER A 1 77 ? -12.217 0.967 18.194 1.00 84.00 77 SER A O 1
ATOM 561 N N . MET A 1 78 ? -10.192 0.067 17.874 1.00 80.12 78 MET A N 1
ATOM 562 C CA . MET A 1 78 ? -10.536 -1.215 18.505 1.00 80.12 78 MET A CA 1
ATOM 563 C C . MET A 1 78 ? -10.947 -1.049 19.973 1.00 80.12 78 MET A C 1
ATOM 565 O O . MET A 1 78 ? -11.908 -1.672 20.419 1.00 80.12 78 MET A O 1
ATOM 569 N N . ALA A 1 79 ? -10.246 -0.196 20.726 1.00 81.94 79 ALA A N 1
ATOM 570 C CA . ALA A 1 79 ? -10.579 0.092 22.119 1.00 81.94 79 ALA A CA 1
ATOM 571 C C . ALA 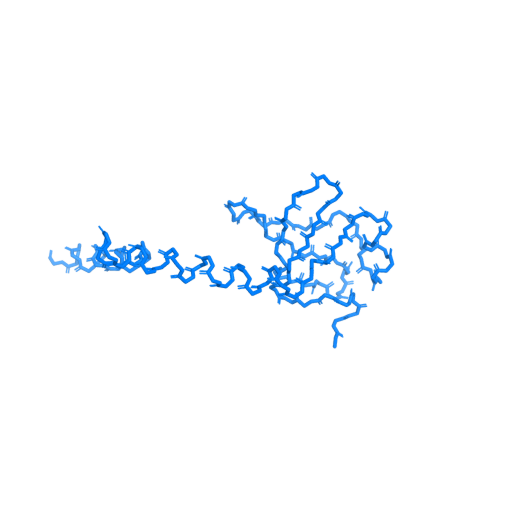A 1 79 ? -11.919 0.833 22.253 1.00 81.94 79 ALA A C 1
ATOM 573 O O . ALA A 1 79 ? -12.667 0.587 23.199 1.00 81.94 79 ALA A O 1
ATOM 574 N N . PHE A 1 80 ? -12.231 1.733 21.319 1.00 81.31 80 PHE A N 1
ATOM 575 C CA . PHE A 1 80 ? -13.533 2.389 21.242 1.00 81.31 80 PHE A CA 1
ATOM 576 C C . PHE A 1 80 ? -14.641 1.371 20.944 1.00 81.31 80 PHE A C 1
ATOM 578 O O . PHE A 1 80 ? -15.612 1.287 21.695 1.00 81.31 80 PHE A O 1
ATOM 585 N N . ASP A 1 81 ? -14.456 0.527 19.928 1.00 81.06 81 ASP A N 1
ATOM 586 C CA . ASP A 1 81 ? -15.428 -0.504 19.555 1.00 81.06 81 ASP A CA 1
ATOM 587 C C . ASP A 1 81 ? -15.688 -1.499 20.688 1.00 81.06 81 ASP A C 1
ATOM 589 O O . ASP A 1 81 ? -16.826 -1.900 20.929 1.00 81.06 81 ASP A O 1
ATOM 593 N N . GLN A 1 82 ? -14.642 -1.865 21.430 1.00 78.88 82 GLN A N 1
ATOM 594 C CA . GLN A 1 82 ? -14.763 -2.729 22.597 1.00 78.88 82 GLN A CA 1
ATOM 595 C C . GLN A 1 82 ? -15.587 -2.090 23.720 1.00 78.88 82 GLN A C 1
ATOM 597 O O . GLN A 1 82 ? -16.349 -2.790 24.378 1.00 78.88 82 GLN A O 1
ATOM 602 N N . LYS A 1 83 ? -15.444 -0.778 23.940 1.00 81.19 83 LYS A N 1
ATOM 603 C CA . LYS A 1 83 ? -16.163 -0.057 25.001 1.00 81.19 83 LYS A CA 1
ATOM 604 C C . LYS A 1 83 ? -17.634 0.164 24.683 1.00 81.19 83 LYS A C 1
ATOM 606 O O . LYS A 1 83 ? -18.455 0.087 25.588 1.00 81.19 83 LYS A O 1
ATOM 611 N N . PHE A 1 84 ? -17.948 0.501 23.436 1.00 78.56 84 PHE A N 1
ATOM 612 C CA . PHE A 1 84 ? -19.288 0.964 23.071 1.00 78.56 84 PHE A CA 1
ATOM 613 C C . PHE A 1 84 ? -20.138 -0.095 22.374 1.00 78.56 84 PHE A C 1
ATOM 615 O O . PHE A 1 84 ? -21.354 0.063 22.313 1.00 78.56 84 PHE A O 1
ATOM 622 N N . TYR A 1 85 ? -19.530 -1.166 21.859 1.00 74.06 85 TYR A N 1
ATOM 623 C CA . TYR A 1 85 ? -20.236 -2.118 21.011 1.00 74.06 85 TYR A CA 1
ATOM 624 C C . TYR A 1 85 ? -19.879 -3.596 21.265 1.00 74.06 85 TYR A C 1
ATOM 626 O O . TYR A 1 85 ? -19.900 -4.403 20.333 1.00 74.06 85 TYR A O 1
ATOM 634 N N . ASP A 1 86 ? -19.547 -3.965 22.507 1.00 70.25 86 ASP A N 1
ATOM 635 C CA . ASP A 1 86 ? -19.266 -5.351 22.934 1.00 70.25 86 ASP A CA 1
ATOM 636 C C . ASP A 1 86 ? -18.205 -6.087 22.097 1.00 70.25 86 ASP A C 1
ATOM 638 O O . ASP A 1 86 ? -18.214 -7.317 21.960 1.00 70.25 86 ASP A O 1
ATOM 642 N N . GLY A 1 87 ? -17.266 -5.328 21.534 1.00 65.00 87 GLY A N 1
ATOM 643 C CA . GLY A 1 87 ? -16.173 -5.847 20.726 1.00 65.00 87 GLY A CA 1
ATOM 644 C C . GLY A 1 87 ? -16.224 -5.414 19.259 1.00 65.00 87 GLY A C 1
ATOM 645 O O . GLY A 1 87 ? -17.190 -4.803 18.778 1.00 65.00 87 GLY A O 1
ATOM 646 N N . PRO A 1 88 ? -15.146 -5.715 18.522 1.00 64.38 88 PRO A N 1
ATOM 647 C CA . PRO A 1 88 ? -15.016 -5.308 17.133 1.00 64.38 88 PRO A CA 1
ATOM 648 C C . PRO A 1 88 ? -16.116 -5.939 16.268 1.00 64.38 88 PRO A C 1
ATOM 650 O O . PRO A 1 88 ? -16.588 -7.040 16.544 1.00 64.38 88 PRO A O 1
ATOM 653 N N . ILE A 1 89 ? -16.522 -5.246 15.201 1.00 58.78 89 ILE A N 1
ATOM 654 C CA . ILE A 1 89 ? -17.654 -5.632 14.332 1.00 58.78 89 ILE A CA 1
ATOM 655 C C . ILE A 1 89 ? -17.528 -7.082 13.820 1.00 58.78 89 ILE A C 1
ATOM 657 O O . ILE A 1 89 ? -18.517 -7.811 13.762 1.00 58.78 89 ILE A O 1
ATOM 661 N N . TRP A 1 90 ? -16.305 -7.548 13.540 1.00 61.44 90 TRP A N 1
ATOM 662 C CA . TRP A 1 90 ? -16.047 -8.933 13.125 1.00 61.44 90 TRP A CA 1
ATOM 663 C C . TRP A 1 90 ? -16.326 -9.977 14.224 1.00 61.44 90 TRP A C 1
ATOM 665 O O . TRP A 1 90 ? -16.681 -11.108 13.907 1.00 61.44 90 TRP A O 1
ATOM 675 N N . ALA A 1 91 ? -16.224 -9.616 15.507 1.00 59.53 91 ALA A N 1
ATOM 676 C CA . ALA A 1 91 ? -16.566 -10.495 16.629 1.00 59.53 91 ALA A CA 1
ATOM 677 C C . ALA A 1 91 ? -18.084 -10.568 16.872 1.00 59.53 91 ALA A C 1
ATOM 679 O O . ALA A 1 91 ? -18.585 -11.589 17.341 1.00 59.53 91 ALA A O 1
ATOM 680 N N . ARG A 1 92 ? -18.837 -9.517 16.514 1.00 55.09 92 ARG A N 1
ATOM 681 C CA . ARG A 1 92 ? -20.308 -9.509 16.591 1.00 55.09 92 ARG A CA 1
ATOM 682 C C . ARG A 1 92 ? -20.946 -10.468 15.587 1.00 55.09 92 ARG A C 1
ATOM 684 O O . ARG A 1 92 ? -21.822 -11.232 15.977 1.00 55.09 92 ARG A O 1
ATOM 691 N N . ASN A 1 93 ? -20.465 -10.504 14.343 1.00 54.44 93 ASN A N 1
ATOM 692 C CA . ASN A 1 93 ? -21.014 -11.397 13.308 1.00 54.44 93 ASN A CA 1
ATOM 693 C C . ASN A 1 93 ? -20.834 -12.892 13.634 1.00 54.44 93 ASN A C 1
ATOM 695 O O . ASN A 1 93 ? -21.632 -13.714 13.197 1.00 54.44 93 ASN A O 1
ATOM 699 N N . SER A 1 94 ? -19.833 -13.242 14.448 1.00 54.75 94 SER A N 1
ATOM 700 C CA . SER A 1 94 ? -19.650 -14.613 14.945 1.00 54.75 94 SER A CA 1
ATOM 701 C C . SER A 1 94 ? -20.749 -15.029 15.934 1.00 54.75 94 SER A C 1
ATOM 703 O O . SER A 1 94 ? -21.239 -16.154 15.882 1.00 54.75 94 SER A O 1
ATOM 705 N N . LYS A 1 95 ? -21.209 -14.106 16.794 1.00 52.47 95 LYS A N 1
ATOM 706 C CA . LYS A 1 95 ? -22.276 -14.393 17.768 1.00 52.47 95 LYS A CA 1
ATOM 707 C C . LYS A 1 95 ? -23.636 -14.628 17.102 1.00 52.47 95 LYS A C 1
ATOM 709 O O . LYS A 1 95 ? -24.380 -15.482 17.566 1.00 52.47 95 LYS A O 1
ATOM 714 N N . TYR A 1 96 ? -23.945 -13.914 16.017 1.00 48.62 96 TYR A N 1
ATOM 715 C CA . TYR A 1 96 ? -25.208 -14.097 15.290 1.00 48.62 96 TYR A CA 1
ATOM 716 C C . TYR A 1 96 ? -25.236 -15.378 14.441 1.00 48.62 96 TYR A C 1
ATOM 718 O O . TYR A 1 96 ? -26.265 -16.038 14.403 1.00 48.62 96 TYR A O 1
ATOM 726 N N . SER A 1 97 ? -24.108 -15.806 13.860 1.00 48.72 97 SER A N 1
ATOM 727 C CA . SER A 1 97 ? -24.039 -17.081 13.119 1.00 48.72 97 SER A CA 1
ATOM 728 C C . SER A 1 97 ? -24.237 -18.317 14.003 1.00 48.72 97 SER A C 1
ATOM 730 O O . SER A 1 97 ? -24.644 -19.358 13.497 1.00 48.72 97 SER A O 1
ATOM 732 N N . ALA A 1 98 ? -23.920 -18.235 15.297 1.00 50.81 98 ALA A N 1
ATOM 733 C CA . ALA A 1 98 ? -24.132 -19.336 16.236 1.00 50.81 98 ALA A CA 1
ATOM 734 C C . ALA A 1 98 ? -25.580 -19.409 16.757 1.00 50.81 98 ALA A C 1
ATOM 736 O O . ALA A 1 98 ? -25.986 -20.451 17.256 1.00 50.81 98 ALA A O 1
ATOM 737 N N . ALA A 1 99 ? -26.350 -18.322 16.637 1.00 50.94 99 ALA A N 1
ATOM 738 C CA . ALA A 1 99 ? -27.737 -18.247 17.095 1.00 50.94 99 ALA A CA 1
ATOM 739 C C . ALA A 1 99 ? -28.757 -18.751 16.052 1.00 50.94 99 ALA A C 1
ATOM 741 O O . ALA A 1 99 ? -29.904 -18.994 16.402 1.00 50.94 99 ALA A O 1
ATOM 742 N N . GLU A 1 100 ? -28.356 -18.922 14.787 1.00 46.09 100 GLU A N 1
ATOM 743 C CA . GLU A 1 100 ? -29.215 -19.451 13.708 1.00 46.09 100 GLU A CA 1
ATOM 744 C C . GLU A 1 100 ? -29.100 -20.980 13.528 1.00 46.09 100 GLU A C 1
ATOM 746 O O . GLU A 1 100 ? -29.651 -21.533 12.578 1.00 46.09 100 GLU A O 1
ATOM 751 N N . ALA A 1 101 ? -28.377 -21.672 14.416 1.00 51.31 101 ALA A N 1
ATOM 752 C CA . ALA A 1 101 ? -28.114 -23.113 14.336 1.00 51.31 101 ALA A CA 1
ATOM 753 C C . ALA A 1 101 ? -28.864 -23.955 15.391 1.00 51.31 101 ALA A C 1
ATOM 755 O O . ALA A 1 101 ? -28.470 -25.100 15.625 1.00 51.31 101 ALA A O 1
ATOM 756 N N . GLU A 1 102 ? -29.913 -23.411 16.019 1.00 37.00 102 GLU A N 1
ATOM 757 C CA . GLU A 1 102 ? -30.734 -24.103 17.031 1.00 37.00 102 GLU A CA 1
ATOM 758 C C . GLU A 1 102 ? -32.192 -24.285 16.586 1.00 37.00 102 GLU A C 1
ATOM 760 O O . GLU A 1 102 ? -32.780 -23.319 16.044 1.00 37.00 102 GLU A O 1
#